Protein AF-A0A942HCL2-F1 (afdb_monomer)

Radius of gyration: 32.16 Å; Cα contacts (8 Å, |Δi|>4): 135; chains: 1; bounding box: 56×60×78 Å

Sequence (175 aa):
MAQTQAPKEVEQKVEAVQKMESKSAEPVLSMNDLLAILGKMSDAQTDRLANALIEAKKPYIDPKDVENAEIMRAQAREQYKREKEGIKRMQDNCPHIRGCNPLSEMSDPSGLTSIAWHKLDSGEVIGICTYCTRVFKSADPDYQLWRNKKSGNRLSAAGDREFTDRAAARAAVWA

Structure (mmCIF, N/CA/C/O backbone):
data_AF-A0A942HCL2-F1
#
_entry.id   AF-A0A942HCL2-F1
#
loop_
_atom_site.group_PDB
_atom_site.id
_atom_site.type_symbol
_atom_site.label_atom_id
_atom_site.label_alt_id
_atom_site.label_comp_id
_atom_site.label_asym_id
_atom_site.label_entity_id
_atom_site.label_seq_id
_atom_site.pdbx_PDB_ins_code
_atom_site.Cartn_x
_atom_site.Cartn_y
_atom_site.Cartn_z
_atom_site.occupancy
_atom_site.B_iso_or_equiv
_atom_site.auth_seq_id
_atom_site.auth_comp_id
_atom_site.auth_asym_id
_atom_site.auth_atom_id
_atom_site.pdbx_PDB_model_num
ATOM 1 N N . MET A 1 1 ? 20.733 30.396 35.122 1.00 41.09 1 MET A N 1
ATOM 2 C CA . MET A 1 1 ? 20.712 29.019 35.657 1.00 41.09 1 MET A CA 1
ATOM 3 C C . MET A 1 1 ? 19.589 28.949 36.679 1.00 41.09 1 MET A C 1
ATOM 5 O O . MET A 1 1 ? 19.776 29.399 37.798 1.00 41.09 1 MET A O 1
ATOM 9 N N . ALA A 1 2 ? 18.396 28.523 36.262 1.00 40.53 2 ALA A N 1
ATOM 10 C CA . ALA A 1 2 ? 17.234 28.400 37.139 1.00 40.53 2 ALA A CA 1
ATOM 11 C C . ALA A 1 2 ? 17.090 26.925 37.527 1.00 40.53 2 ALA A C 1
ATOM 13 O O . ALA A 1 2 ? 16.918 26.079 36.653 1.00 40.53 2 ALA A O 1
ATOM 14 N N . GLN A 1 3 ? 17.242 26.620 38.815 1.00 41.69 3 GLN A N 1
ATOM 15 C CA . GLN A 1 3 ? 17.028 25.281 39.353 1.00 41.69 3 GLN A CA 1
ATOM 16 C C . GLN A 1 3 ? 15.530 25.081 39.586 1.00 41.69 3 GLN A C 1
ATOM 18 O O . GLN A 1 3 ? 14.941 25.682 40.480 1.00 41.69 3 GLN A O 1
ATOM 23 N N . THR A 1 4 ? 14.914 24.241 38.764 1.00 41.84 4 THR A N 1
ATOM 24 C CA . THR A 1 4 ? 13.575 23.693 38.977 1.00 41.84 4 THR A CA 1
ATOM 25 C C . THR A 1 4 ? 13.652 22.624 40.065 1.00 41.84 4 THR A C 1
ATOM 27 O O . THR A 1 4 ? 14.214 21.552 39.854 1.00 41.84 4 THR A O 1
ATOM 30 N N . GLN A 1 5 ? 13.098 22.914 41.241 1.00 49.41 5 GLN A N 1
ATOM 31 C CA . GLN A 1 5 ? 12.816 21.906 42.262 1.00 49.41 5 GLN A CA 1
ATOM 32 C C . GLN A 1 5 ? 11.401 21.361 42.026 1.00 49.41 5 GLN A C 1
ATOM 34 O O . GLN A 1 5 ? 10.430 22.113 42.049 1.00 49.41 5 GLN A O 1
ATOM 39 N N . ALA A 1 6 ? 11.297 20.057 41.782 1.00 54.31 6 ALA A N 1
ATOM 40 C CA . ALA A 1 6 ? 10.053 19.286 41.747 1.00 54.31 6 ALA A CA 1
ATOM 41 C C . ALA A 1 6 ? 10.162 18.140 42.791 1.00 54.31 6 ALA A C 1
ATOM 43 O O . ALA A 1 6 ? 11.252 17.911 43.319 1.00 54.31 6 ALA A O 1
ATOM 44 N N . PRO A 1 7 ? 9.072 17.460 43.185 1.00 52.97 7 PRO A N 1
ATOM 45 C CA . PRO A 1 7 ? 8.365 17.745 44.431 1.00 52.97 7 PRO A CA 1
ATOM 46 C C . PRO A 1 7 ? 8.365 16.538 45.389 1.00 52.97 7 PRO A C 1
ATOM 48 O O . PRO A 1 7 ? 7.827 15.481 45.071 1.00 52.97 7 PRO A O 1
ATOM 51 N N . LYS A 1 8 ? 8.884 16.716 46.610 1.00 54.59 8 LYS A N 1
ATOM 52 C CA . LYS A 1 8 ? 8.878 15.691 47.679 1.00 54.59 8 LYS A CA 1
ATOM 53 C C . LYS A 1 8 ? 7.484 15.373 48.253 1.00 54.59 8 LYS A C 1
ATOM 55 O O . LYS A 1 8 ? 7.330 14.398 48.976 1.00 54.59 8 LYS A O 1
ATOM 60 N N . GLU A 1 9 ? 6.460 16.166 47.934 1.00 51.19 9 GLU A N 1
ATOM 61 C CA . GLU A 1 9 ? 5.090 15.966 48.440 1.00 51.19 9 GLU A CA 1
ATOM 62 C C . GLU A 1 9 ? 4.302 14.859 47.722 1.00 51.19 9 GLU A C 1
ATOM 64 O O . GLU A 1 9 ? 3.294 14.386 48.250 1.00 51.19 9 GLU A O 1
ATOM 69 N N . VAL A 1 10 ? 4.728 14.433 46.527 1.00 54.28 10 VAL A N 1
ATOM 70 C CA . VAL A 1 10 ? 3.995 13.408 45.765 1.00 54.28 10 VAL A CA 1
ATOM 71 C C . VAL A 1 10 ? 4.285 12.009 46.314 1.00 54.28 10 VAL A C 1
ATOM 73 O O . VAL A 1 10 ? 3.358 11.218 46.455 1.00 54.28 10 VAL A O 1
ATOM 76 N N . GLU A 1 11 ? 5.522 11.722 46.727 1.00 53.03 11 GLU A N 1
ATOM 77 C CA . GLU A 1 11 ? 5.907 10.398 47.245 1.00 53.03 11 GLU A CA 1
ATOM 78 C C . GLU A 1 11 ? 5.198 10.045 48.563 1.00 53.03 11 GLU A C 1
ATOM 80 O O . GLU A 1 11 ? 4.699 8.930 48.712 1.00 53.03 11 GLU A O 1
ATOM 85 N N . GLN A 1 12 ? 5.022 11.009 49.476 1.00 53.88 12 GLN A N 1
ATOM 86 C CA . GLN A 1 12 ? 4.317 10.764 50.746 1.00 53.88 12 GLN A CA 1
ATOM 87 C C . GLN A 1 12 ? 2.818 10.476 50.575 1.00 53.88 12 GLN A C 1
ATOM 89 O O . GLN A 1 12 ? 2.224 9.781 51.401 1.00 53.88 12 GLN A O 1
ATOM 94 N N . LYS A 1 13 ? 2.187 10.972 49.502 1.00 52.84 13 LYS A N 1
ATOM 95 C CA . LYS A 1 13 ? 0.778 10.664 49.210 1.00 52.84 13 LYS A CA 1
ATOM 96 C C . LYS A 1 13 ? 0.600 9.276 48.595 1.00 52.84 13 LYS A C 1
A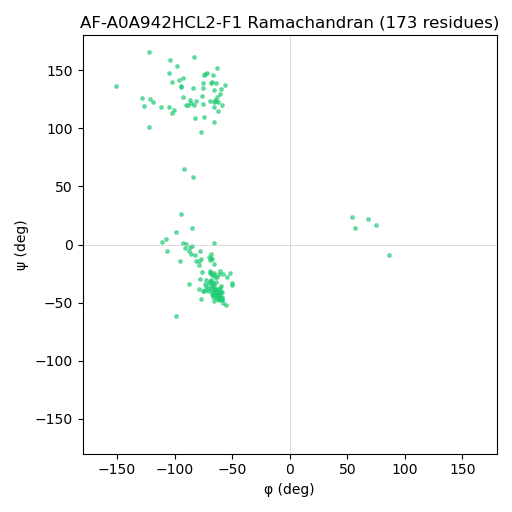TOM 98 O O . LYS A 1 13 ? -0.424 8.651 48.852 1.00 52.84 13 LYS A O 1
ATOM 103 N N . VAL A 1 14 ? 1.583 8.766 47.849 1.00 56.06 14 VAL A N 1
ATOM 104 C CA . VAL A 1 14 ? 1.519 7.413 47.264 1.00 56.06 14 VAL A CA 1
ATOM 105 C C . VAL A 1 14 ? 1.654 6.336 48.349 1.00 56.06 14 VAL A C 1
ATOM 107 O O . VAL A 1 14 ? 0.887 5.373 48.345 1.00 56.06 14 VAL A O 1
ATOM 110 N N . GLU A 1 15 ? 2.528 6.527 49.344 1.00 53.47 15 GLU A N 1
ATOM 111 C CA . GLU A 1 15 ? 2.661 5.583 50.469 1.00 53.47 15 GLU A CA 1
ATOM 112 C C . GLU A 1 15 ? 1.424 5.546 51.381 1.00 53.47 15 GLU A C 1
ATOM 114 O O . GLU A 1 15 ? 1.055 4.485 51.889 1.00 53.47 15 GLU A O 1
ATOM 119 N N . ALA A 1 16 ? 0.740 6.679 51.571 1.00 51.75 16 ALA A N 1
ATOM 120 C CA . ALA A 1 16 ? -0.478 6.733 52.382 1.00 51.75 16 ALA A CA 1
ATOM 121 C C . ALA A 1 16 ? -1.668 6.011 51.720 1.00 51.75 16 ALA A C 1
ATOM 123 O O . ALA A 1 16 ? -2.496 5.433 52.425 1.00 51.75 16 ALA A O 1
ATOM 124 N N . VAL A 1 17 ? -1.740 6.005 50.384 1.00 52.91 17 VAL A N 1
ATOM 125 C CA . VAL A 1 17 ? -2.782 5.283 49.632 1.00 52.91 17 VAL A CA 1
ATOM 126 C C . VAL A 1 17 ? -2.513 3.774 49.639 1.00 52.91 17 VAL A C 1
ATOM 128 O O . VAL A 1 17 ? -3.429 2.998 49.898 1.00 52.91 17 VAL A O 1
ATOM 131 N N . GLN A 1 18 ? -1.253 3.346 49.496 1.00 48.34 18 GLN A N 1
ATOM 132 C CA . GLN A 1 18 ? -0.895 1.919 49.528 1.00 48.34 18 GLN A CA 1
ATOM 133 C C . GLN A 1 18 ? -1.125 1.254 50.895 1.00 48.34 18 GLN A C 1
ATOM 135 O O . GLN A 1 18 ? -1.375 0.052 50.968 1.00 48.34 18 GLN A O 1
ATOM 140 N N . LYS A 1 19 ? -1.0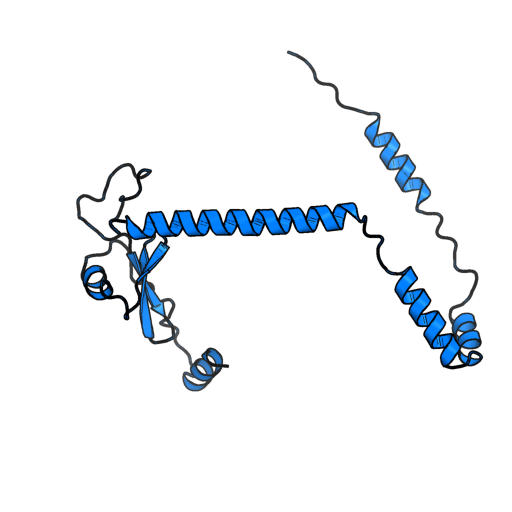92 2.016 51.994 1.00 44.50 19 LYS A N 1
ATOM 141 C CA . LYS A 1 19 ? -1.281 1.470 53.348 1.00 44.50 19 LYS A CA 1
ATOM 142 C C . LYS A 1 19 ? -2.749 1.272 53.753 1.00 44.50 19 LYS A C 1
ATOM 144 O O . LYS A 1 19 ? -3.002 0.665 54.793 1.00 44.50 19 LYS A O 1
ATOM 149 N N . MET A 1 20 ? -3.713 1.760 52.965 1.00 45.62 20 MET A N 1
ATOM 150 C CA . MET A 1 20 ? -5.149 1.577 53.232 1.00 45.62 20 MET A CA 1
ATOM 151 C C . MET A 1 20 ? -5.775 0.380 52.500 1.00 45.62 20 MET A C 1
ATOM 153 O O . MET A 1 20 ? -6.845 -0.068 52.906 1.00 45.62 20 MET A O 1
ATOM 157 N N . GLU A 1 21 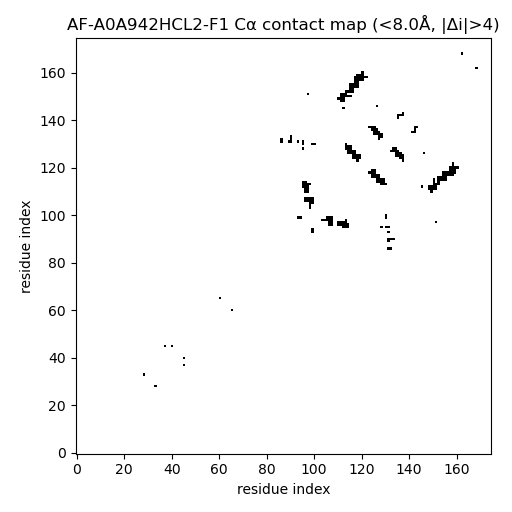? -5.107 -0.203 51.501 1.00 45.53 21 GLU A N 1
ATOM 158 C CA . GLU A 1 21 ? -5.660 -1.320 50.712 1.00 45.53 21 GLU A CA 1
ATOM 159 C C . GLU A 1 21 ? -5.442 -2.717 51.326 1.00 45.53 21 GLU A C 1
ATOM 161 O O . GLU A 1 21 ? -6.029 -3.688 50.858 1.00 45.53 21 GLU A O 1
ATOM 166 N N . SER A 1 22 ? -4.661 -2.861 52.405 1.00 44.56 22 SER A N 1
ATOM 167 C CA . SER A 1 22 ? -4.289 -4.188 52.932 1.00 44.56 22 SER A CA 1
ATOM 168 C C . SER A 1 22 ? -5.109 -4.689 54.129 1.00 44.56 22 SER A C 1
ATOM 170 O O . SER A 1 22 ? -4.740 -5.690 54.741 1.00 44.56 22 SER A O 1
ATOM 172 N N . LYS A 1 23 ? -6.223 -4.040 54.494 1.00 45.25 23 LYS A N 1
ATOM 173 C CA . LYS A 1 23 ? -7.201 -4.627 55.431 1.00 45.25 23 LYS A CA 1
ATOM 174 C C . LYS A 1 23 ? -8.269 -5.391 54.650 1.00 45.25 23 LYS A C 1
ATOM 176 O O . LYS A 1 23 ? -9.441 -5.024 54.654 1.00 45.25 23 LYS A O 1
ATOM 181 N N . SER A 1 24 ? -7.861 -6.463 53.972 1.00 45.38 24 SER A N 1
ATOM 182 C CA . SER A 1 24 ? -8.799 -7.465 53.471 1.00 45.38 24 SER A CA 1
ATOM 183 C C . SER A 1 24 ? -9.437 -8.154 54.676 1.00 45.38 24 SER A C 1
ATOM 185 O O . SER A 1 24 ? -8.782 -8.928 55.374 1.00 45.38 24 SER A O 1
ATOM 187 N N . ALA A 1 25 ? -10.695 -7.825 54.958 1.00 50.97 25 ALA A N 1
ATOM 188 C CA . ALA A 1 25 ? -11.505 -8.580 55.898 1.00 50.97 25 ALA A CA 1
ATOM 189 C C . ALA A 1 25 ? -11.587 -10.031 55.405 1.00 50.97 25 ALA A C 1
ATOM 191 O O . ALA A 1 25 ? -12.037 -10.284 54.286 1.00 50.97 25 ALA A O 1
ATOM 192 N N . GLU A 1 26 ? -11.115 -10.975 56.217 1.00 50.84 26 GLU A N 1
ATOM 193 C CA . GLU A 1 26 ? -11.312 -12.394 55.945 1.00 50.84 26 GLU A CA 1
ATOM 194 C C . GLU A 1 26 ? -12.822 -12.688 55.896 1.00 50.84 26 GLU A C 1
ATOM 196 O O . GLU A 1 26 ? -13.572 -12.207 56.755 1.00 50.84 26 GLU A O 1
ATOM 201 N N . PRO A 1 27 ? -13.310 -13.441 54.895 1.00 56.53 27 PRO A N 1
ATOM 202 C CA . PRO A 1 27 ? -14.713 -13.812 54.841 1.00 56.53 27 PRO A CA 1
ATOM 203 C C . PRO A 1 27 ? -15.033 -14.739 56.021 1.00 56.53 27 PRO A C 1
ATOM 205 O O . PRO A 1 27 ? -14.506 -15.840 56.127 1.00 56.53 27 PRO A O 1
ATOM 208 N N . VAL A 1 28 ? -15.940 -14.294 56.895 1.00 58.62 28 VAL A N 1
ATOM 209 C CA . VAL A 1 28 ? -16.405 -14.986 58.120 1.00 58.62 28 VAL A CA 1
ATOM 210 C C . VAL A 1 28 ? -17.174 -16.294 57.821 1.00 58.62 28 VAL A C 1
ATOM 212 O O . VAL A 1 28 ? -17.627 -16.982 58.730 1.00 58.62 28 VAL A O 1
ATOM 215 N N . LEU A 1 29 ? -17.317 -16.671 56.548 1.00 58.66 29 LEU A N 1
ATOM 216 C CA . LEU A 1 29 ? -18.053 -17.850 56.096 1.00 58.66 29 LEU A CA 1
ATOM 217 C C . LEU A 1 29 ? -17.134 -18.779 55.303 1.00 58.66 29 LEU A C 1
ATOM 219 O O . LEU A 1 29 ? -16.522 -18.379 54.311 1.00 58.66 29 LEU A O 1
ATOM 223 N N . SER A 1 30 ? -17.074 -20.036 55.739 1.00 70.31 30 SER A N 1
ATOM 224 C CA . SER A 1 30 ? -16.370 -21.108 55.042 1.00 70.31 30 SER A CA 1
ATOM 225 C C . SER A 1 30 ? -17.052 -21.411 53.705 1.00 70.31 30 SER A C 1
ATOM 227 O O . SER A 1 30 ? -18.277 -21.373 53.589 1.00 70.31 30 SER A O 1
ATOM 229 N N . MET A 1 31 ? -16.271 -21.781 52.686 1.00 64.12 31 MET A N 1
ATOM 230 C CA . MET A 1 31 ? -16.780 -22.191 51.367 1.00 64.12 31 MET A CA 1
ATOM 231 C C . MET A 1 31 ? -17.803 -23.341 51.462 1.00 64.12 31 MET A C 1
ATOM 233 O O . MET A 1 31 ? -18.721 -23.441 50.649 1.00 64.12 31 MET A O 1
ATOM 237 N N . ASN A 1 32 ? -17.681 -24.177 52.497 1.00 69.56 32 ASN A N 1
ATOM 238 C CA . ASN A 1 32 ? -18.609 -25.272 52.772 1.00 69.56 32 ASN A CA 1
ATOM 239 C C . ASN A 1 32 ? -19.970 -24.779 53.301 1.00 69.56 32 ASN A C 1
ATOM 241 O O . ASN A 1 32 ? -20.993 -25.390 52.994 1.00 69.56 32 ASN A O 1
ATOM 245 N N . ASP A 1 33 ? -20.008 -23.652 54.017 1.00 65.25 33 ASP A N 1
ATOM 246 C CA . ASP A 1 33 ? -21.253 -23.046 54.508 1.00 65.25 33 ASP A CA 1
ATOM 247 C C . ASP A 1 33 ? -22.041 -22.396 53.363 1.00 65.25 33 ASP A C 1
ATOM 249 O O . ASP A 1 33 ? -23.268 -22.492 53.305 1.00 65.25 33 ASP A O 1
ATOM 253 N N . LEU A 1 34 ? -21.337 -21.807 52.390 1.00 63.53 34 LEU A N 1
ATOM 254 C CA . LEU A 1 34 ? -21.939 -21.261 51.169 1.00 63.53 34 LEU A CA 1
ATOM 255 C C . LEU A 1 34 ? -22.597 -22.352 50.310 1.00 63.53 34 LEU A C 1
ATOM 257 O O . LEU A 1 34 ? -23.701 -22.150 49.805 1.00 63.53 34 LEU A O 1
ATOM 261 N N . LEU A 1 35 ? -21.967 -23.526 50.190 1.00 65.44 35 LEU A N 1
ATOM 262 C CA . LEU A 1 35 ? -22.524 -24.673 49.460 1.00 65.44 35 LEU A CA 1
ATOM 263 C C . LEU A 1 35 ? -23.756 -25.271 50.157 1.00 65.44 35 LEU A C 1
ATOM 265 O O . LEU A 1 35 ? -24.728 -25.632 49.492 1.00 65.44 35 LEU A O 1
ATOM 269 N N . ALA A 1 36 ? -23.751 -25.330 51.491 1.00 65.81 36 ALA A N 1
ATOM 270 C CA . ALA A 1 36 ? -24.883 -25.826 52.275 1.00 65.81 36 ALA A CA 1
ATOM 271 C C . ALA A 1 36 ? -26.115 -24.903 52.209 1.00 65.81 36 ALA A C 1
ATOM 273 O O . ALA A 1 36 ? -27.250 -25.377 52.296 1.00 65.81 36 ALA A O 1
ATOM 274 N N . ILE A 1 37 ? -25.906 -23.593 52.044 1.00 64.06 37 ILE A N 1
ATOM 275 C CA . ILE A 1 37 ? -26.979 -22.616 51.813 1.00 64.06 37 ILE A CA 1
ATOM 276 C C . ILE A 1 37 ? -27.496 -22.722 50.372 1.00 64.06 37 ILE A C 1
ATOM 278 O O . ILE A 1 37 ? -28.709 -22.705 50.167 1.00 64.06 37 ILE A O 1
ATOM 282 N N . LEU A 1 38 ? -26.608 -22.926 49.389 1.00 58.97 38 LEU A N 1
ATOM 283 C CA . LEU A 1 38 ? -26.986 -23.106 47.982 1.00 58.97 38 LEU A CA 1
ATOM 284 C C . LEU A 1 38 ? -27.901 -24.322 47.770 1.00 58.97 38 LEU A C 1
ATOM 286 O O . LEU A 1 38 ? -28.882 -24.225 47.044 1.00 58.97 38 LEU A O 1
ATOM 290 N N . GLY A 1 39 ? -27.631 -25.439 48.456 1.00 63.47 39 GLY A N 1
ATOM 291 C CA . GLY A 1 39 ? -28.461 -26.650 48.387 1.00 63.47 39 GLY A CA 1
ATOM 292 C C . GLY A 1 39 ? -29.860 -26.518 49.012 1.00 63.47 39 GLY A C 1
ATOM 293 O O . GLY A 1 39 ? -30.669 -27.432 48.875 1.00 63.47 39 GLY A O 1
ATOM 294 N N . LYS A 1 40 ? -30.155 -25.407 49.705 1.00 65.00 40 LYS A N 1
ATOM 295 C CA . LYS A 1 40 ? -31.467 -25.108 50.312 1.00 65.00 40 LYS A CA 1
ATOM 296 C C . LYS A 1 40 ? -32.256 -24.029 49.562 1.00 65.00 40 LYS A C 1
ATOM 298 O O . LYS A 1 40 ? -33.396 -23.756 49.936 1.00 65.00 40 LYS A O 1
ATOM 303 N N . MET A 1 41 ? -31.670 -23.402 48.543 1.00 59.09 41 MET A N 1
ATOM 304 C CA . MET A 1 41 ? -32.321 -22.362 47.745 1.00 59.09 41 MET A CA 1
ATOM 305 C C . MET A 1 41 ? -32.959 -22.983 46.499 1.00 59.09 41 MET A C 1
ATOM 307 O O . MET A 1 41 ? -32.367 -23.836 45.851 1.00 59.09 41 MET A O 1
ATOM 311 N N . SER A 1 42 ? -34.183 -22.567 46.167 1.00 68.56 42 SER A N 1
ATOM 312 C CA . SER A 1 42 ? -34.838 -22.967 44.910 1.00 68.56 42 SER A CA 1
ATOM 313 C C . SER A 1 42 ? -34.056 -22.450 43.695 1.00 68.56 42 SER A C 1
ATOM 315 O O . SER A 1 42 ? -33.477 -21.366 43.791 1.00 68.56 42 SER A O 1
ATOM 317 N N . ASP A 1 43 ? -34.135 -23.132 42.550 1.00 69.75 43 ASP A N 1
ATOM 318 C CA . ASP A 1 43 ? -33.439 -22.755 41.301 1.00 69.75 43 ASP A CA 1
ATOM 319 C C . ASP A 1 43 ? -33.643 -21.272 40.909 1.00 69.75 43 ASP A C 1
ATOM 321 O O . ASP A 1 43 ? -32.730 -20.572 40.471 1.00 69.75 43 ASP A O 1
ATOM 325 N N . ALA A 1 44 ? -34.831 -20.720 41.182 1.00 66.69 44 ALA A N 1
ATOM 326 C CA . ALA A 1 44 ? -35.147 -19.315 40.916 1.00 66.69 44 ALA A CA 1
ATOM 327 C C . ALA A 1 44 ? -34.386 -18.312 41.810 1.00 66.69 44 ALA A C 1
ATOM 329 O O . ALA A 1 44 ? -34.230 -17.142 41.455 1.00 66.69 44 ALA A O 1
ATOM 330 N N . GLN A 1 45 ? -33.946 -18.729 42.998 1.00 70.12 45 GLN A N 1
ATOM 331 C CA . GLN A 1 45 ? -33.162 -17.904 43.917 1.00 70.12 45 GLN A CA 1
ATOM 332 C C . GLN A 1 45 ? -31.662 -18.004 43.627 1.00 70.12 45 GLN A C 1
ATOM 334 O O . GLN A 1 45 ? -30.968 -16.995 43.754 1.00 70.12 45 GLN A O 1
ATOM 339 N N . THR A 1 46 ? -31.174 -19.165 43.183 1.00 73.38 46 THR A N 1
ATOM 340 C CA . THR A 1 46 ? -29.788 -19.327 42.724 1.00 73.38 46 THR A CA 1
ATOM 341 C C . THR A 1 46 ? -29.518 -18.516 41.461 1.00 73.38 46 THR A C 1
ATOM 343 O O . THR A 1 46 ? -28.493 -17.841 41.397 1.00 73.38 46 THR A O 1
ATOM 346 N N . ASP A 1 47 ? -30.467 -18.454 40.523 1.00 75.31 47 ASP A N 1
ATOM 347 C CA . ASP A 1 47 ? -30.340 -17.633 39.310 1.00 75.31 47 ASP A CA 1
ATOM 348 C C . ASP A 1 47 ? -30.290 -16.132 39.619 1.00 75.31 47 ASP A C 1
ATOM 350 O O . ASP A 1 47 ? -29.500 -15.382 39.043 1.00 75.31 47 ASP A O 1
ATOM 354 N N . ARG A 1 48 ? -31.100 -15.667 40.579 1.00 76.94 48 ARG A N 1
ATOM 355 C CA . ARG A 1 48 ? -31.065 -14.266 41.033 1.00 76.94 48 ARG A CA 1
ATOM 356 C C . ARG A 1 48 ? -29.733 -13.916 41.687 1.00 76.94 48 ARG A C 1
ATOM 358 O O . ARG A 1 48 ? -29.209 -12.830 41.455 1.00 76.94 48 ARG A O 1
ATOM 365 N N . LEU A 1 49 ? -29.181 -14.832 42.480 1.00 77.44 49 LEU A N 1
ATOM 366 C CA . LEU A 1 49 ? -27.918 -14.627 43.182 1.00 77.44 49 LEU A CA 1
ATOM 367 C C . LEU A 1 49 ? -26.727 -14.674 42.214 1.00 77.44 49 LEU A C 1
ATOM 369 O O . LEU A 1 49 ? -25.825 -13.846 42.314 1.00 77.44 49 LEU A O 1
ATOM 373 N N . ALA A 1 50 ? -26.763 -15.566 41.221 1.00 79.56 50 ALA A N 1
ATOM 374 C CA . ALA A 1 50 ? -25.781 -15.619 40.143 1.00 79.56 50 ALA A CA 1
ATOM 375 C C . ALA A 1 50 ? -25.782 -14.327 39.311 1.00 79.56 50 ALA A C 1
ATOM 377 O O . ALA A 1 50 ? -24.722 -13.740 39.097 1.00 79.56 50 ALA A O 1
ATOM 378 N N . ASN A 1 51 ? -26.956 -13.825 38.919 1.00 81.62 51 ASN A N 1
ATOM 379 C CA . ASN A 1 51 ? -27.070 -12.564 38.183 1.00 81.62 51 ASN A CA 1
ATOM 380 C C . ASN A 1 51 ? -26.585 -11.360 39.007 1.00 81.62 51 ASN A C 1
ATOM 382 O O . ASN A 1 51 ? -25.850 -10.523 38.486 1.00 81.62 51 ASN A O 1
ATOM 386 N N . ALA A 1 52 ? -26.895 -11.312 40.305 1.00 79.19 52 ALA A N 1
ATOM 387 C CA . ALA A 1 52 ? -26.404 -10.263 41.200 1.00 79.19 52 ALA A CA 1
ATOM 388 C C . ALA A 1 52 ? -24.873 -10.303 41.377 1.00 79.19 52 ALA A C 1
ATOM 390 O O . ALA A 1 52 ? -24.223 -9.260 41.395 1.00 79.19 52 ALA A O 1
ATOM 391 N N . LEU A 1 53 ? -24.271 -11.496 41.457 1.00 80.44 53 LEU A N 1
ATOM 392 C CA . LEU A 1 53 ? -22.813 -11.659 41.511 1.00 80.44 53 LEU A CA 1
ATOM 393 C C . LEU A 1 53 ? -22.134 -11.260 40.194 1.00 80.44 53 LEU A C 1
ATOM 395 O O . LEU A 1 53 ? -21.034 -10.707 40.215 1.00 80.44 53 LEU A O 1
ATOM 399 N N . ILE A 1 54 ? -22.779 -11.525 39.055 1.00 81.31 54 ILE A N 1
ATOM 400 C CA . ILE A 1 54 ? -22.304 -11.091 37.736 1.00 81.31 54 ILE A CA 1
ATOM 401 C C . ILE A 1 54 ? -22.348 -9.563 37.634 1.00 81.31 54 ILE A C 1
ATOM 403 O O . ILE A 1 54 ? -21.393 -8.960 37.151 1.00 81.31 54 ILE A O 1
ATOM 407 N N . GLU A 1 55 ? -23.413 -8.921 38.115 1.00 79.44 55 GLU A N 1
ATOM 408 C CA . GLU A 1 55 ? -23.532 -7.460 38.132 1.00 79.44 55 GLU A CA 1
ATOM 409 C C . GLU A 1 55 ? -22.544 -6.795 39.089 1.00 79.44 55 GLU A C 1
ATOM 411 O O . GLU A 1 55 ? -21.911 -5.813 38.708 1.00 79.44 55 GLU A O 1
ATOM 416 N N . ALA A 1 56 ? -22.330 -7.367 40.275 1.00 75.81 56 ALA A N 1
ATOM 417 C CA . ALA A 1 56 ? -21.362 -6.866 41.250 1.00 75.81 56 ALA A CA 1
ATOM 418 C C . ALA A 1 56 ? -19.903 -6.967 40.768 1.00 75.81 56 ALA A C 1
ATOM 420 O O . ALA A 1 56 ? -19.049 -6.214 41.230 1.00 75.81 56 ALA A O 1
ATOM 421 N N . LYS A 1 57 ? -19.604 -7.888 39.841 1.00 81.25 57 LYS A N 1
ATOM 422 C CA . LYS A 1 57 ? -18.270 -8.050 39.241 1.00 81.25 57 LYS A CA 1
ATOM 423 C C . LYS A 1 57 ? -18.025 -7.175 38.013 1.00 81.25 57 LYS A C 1
ATOM 425 O O . LYS A 1 57 ? -16.908 -7.199 37.493 1.00 81.25 57 LYS A O 1
ATOM 430 N N . LYS A 1 58 ? -19.020 -6.431 37.514 1.00 81.06 58 LYS A N 1
ATOM 431 C CA . LYS A 1 58 ? -18.800 -5.535 36.371 1.00 81.06 58 LYS A CA 1
ATOM 432 C C . LYS A 1 58 ? -17.821 -4.431 36.799 1.00 81.06 58 LYS A C 1
ATOM 434 O O . LYS A 1 58 ? -18.090 -3.756 37.792 1.00 81.06 58 LYS A O 1
ATOM 439 N N . PRO A 1 59 ? -16.697 -4.235 36.085 1.00 81.81 59 PRO A N 1
ATOM 440 C CA . PRO A 1 59 ? -15.810 -3.111 36.348 1.00 81.81 59 PRO A CA 1
ATOM 441 C C . PRO A 1 59 ? -16.606 -1.810 36.244 1.00 81.81 59 PRO A C 1
ATOM 443 O O . PRO A 1 59 ? -17.409 -1.659 35.322 1.00 81.81 59 PRO A O 1
ATOM 446 N N . TYR A 1 60 ? -16.392 -0.878 37.172 1.00 81.50 60 TYR A N 1
ATOM 447 C CA . TYR A 1 60 ? -16.932 0.467 37.019 1.00 81.50 60 TYR A CA 1
ATOM 448 C C . TYR A 1 60 ? -16.308 1.098 35.771 1.00 81.50 60 TYR A C 1
ATOM 450 O O . TYR A 1 60 ? -15.085 1.173 35.657 1.00 81.50 60 TYR A O 1
ATOM 458 N N . ILE A 1 61 ? -17.151 1.519 34.833 1.00 80.19 61 ILE A N 1
ATOM 459 C CA . ILE A 1 61 ? -16.740 2.255 33.640 1.00 80.19 61 ILE A CA 1
ATOM 460 C C . ILE A 1 61 ? -17.300 3.662 33.809 1.00 80.19 61 ILE A C 1
ATOM 462 O O . ILE A 1 61 ? -18.518 3.821 33.908 1.00 80.19 61 ILE A O 1
ATOM 466 N N . ASP A 1 62 ? -16.428 4.671 33.868 1.00 89.00 62 ASP A N 1
ATOM 467 C CA . ASP A 1 62 ? -16.874 6.062 33.886 1.00 89.00 62 ASP A CA 1
ATOM 468 C C . ASP A 1 62 ? -17.603 6.352 32.559 1.00 89.00 62 ASP A C 1
ATOM 470 O O . ASP A 1 62 ? -17.039 6.103 31.487 1.00 89.00 62 ASP A O 1
ATOM 474 N N . PRO A 1 63 ? -18.845 6.869 32.582 1.00 87.94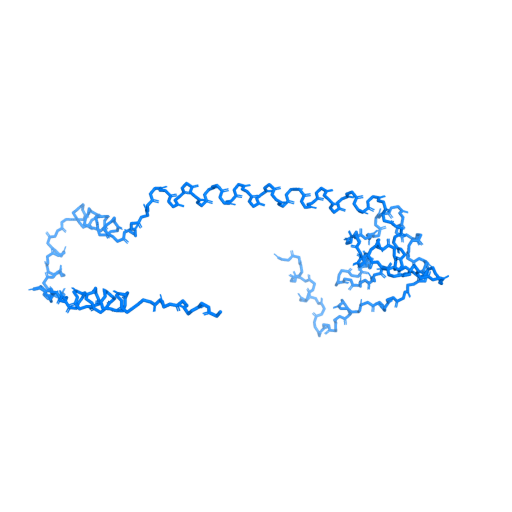 63 PRO A N 1
ATOM 475 C CA . PRO A 1 63 ? -19.555 7.270 31.370 1.00 87.94 63 PRO A CA 1
ATOM 476 C C . PRO A 1 63 ? -18.728 8.183 30.451 1.00 87.94 63 PRO A C 1
ATOM 478 O O . PRO A 1 63 ? -18.812 8.065 29.228 1.00 87.94 63 PRO A O 1
ATOM 481 N N . LYS A 1 64 ? -17.864 9.034 31.020 1.00 88.31 64 LYS A N 1
ATOM 482 C CA . LYS A 1 64 ? -16.972 9.914 30.251 1.00 88.31 64 LYS A CA 1
ATOM 483 C C . LYS A 1 64 ? -15.900 9.152 29.484 1.00 88.31 64 LYS A C 1
ATOM 485 O O . LYS A 1 64 ? -15.512 9.580 28.400 1.00 88.31 64 LYS A O 1
ATOM 490 N N . ASP A 1 65 ? -15.430 8.022 30.003 1.00 88.50 65 ASP A N 1
ATOM 491 C CA . ASP A 1 65 ? -14.432 7.199 29.316 1.00 88.50 65 ASP A CA 1
ATOM 492 C C . ASP A 1 65 ? -15.034 6.510 28.089 1.00 88.50 65 ASP A C 1
ATOM 494 O O . ASP A 1 65 ? -14.362 6.363 27.066 1.00 88.50 65 ASP A O 1
ATOM 498 N N . VAL A 1 66 ? -16.320 6.149 28.153 1.00 88.94 66 VAL A N 1
ATOM 499 C CA . VAL A 1 66 ? -17.059 5.600 27.007 1.00 88.94 66 VAL A CA 1
ATOM 500 C C . VAL A 1 66 ? -17.207 6.653 25.911 1.00 88.94 66 VAL A C 1
ATOM 502 O O . VAL A 1 66 ? -16.862 6.380 24.759 1.00 88.94 66 VAL A O 1
ATOM 505 N N . GLU A 1 67 ? -17.638 7.865 26.268 1.00 91.88 67 GLU A N 1
ATOM 506 C CA . GLU A 1 67 ? -17.771 8.987 25.329 1.00 91.88 67 GLU A CA 1
ATOM 507 C C . GLU A 1 67 ? -16.420 9.364 24.702 1.00 91.88 67 GLU A C 1
ATOM 509 O O . GLU A 1 67 ? -16.301 9.481 23.479 1.00 91.88 67 GLU A O 1
ATOM 514 N N . ASN A 1 68 ? -15.364 9.471 25.512 1.00 93.56 68 ASN A N 1
ATOM 515 C CA . ASN A 1 68 ? -14.014 9.751 25.026 1.00 93.56 68 ASN A CA 1
ATOM 516 C C . ASN A 1 68 ? -13.514 8.655 24.076 1.00 93.56 68 ASN A C 1
ATOM 518 O O . ASN A 1 68 ? -12.931 8.958 23.033 1.00 93.56 68 ASN A O 1
ATOM 522 N N . ALA A 1 69 ? -13.765 7.380 24.384 1.00 91.75 69 ALA A N 1
ATOM 523 C CA . ALA A 1 69 ? -13.392 6.272 23.510 1.00 91.75 69 ALA A CA 1
ATOM 524 C C . ALA A 1 69 ? -14.133 6.325 22.165 1.00 91.75 69 ALA A C 1
ATOM 526 O O . ALA A 1 69 ? -13.546 6.026 21.122 1.00 91.75 69 ALA A O 1
ATOM 527 N N . GLU A 1 70 ? -15.405 6.719 22.155 1.00 94.44 70 GLU A N 1
ATOM 528 C CA . GLU A 1 70 ? -16.172 6.909 20.923 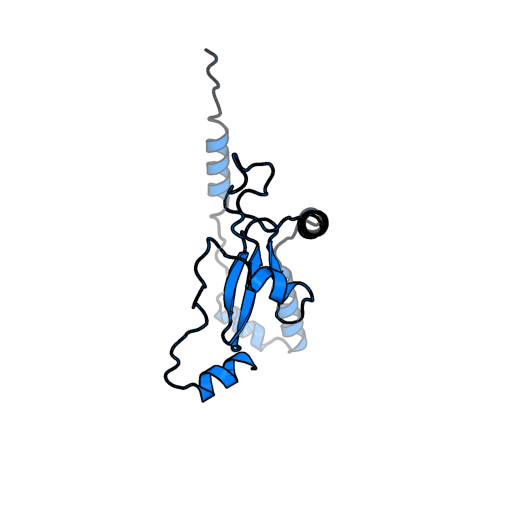1.00 94.44 70 GLU A CA 1
ATOM 529 C C . GLU A 1 70 ? -15.644 8.072 20.082 1.00 94.44 70 GLU A C 1
ATOM 531 O O . GLU A 1 70 ? -15.442 7.902 18.875 1.00 94.44 70 GLU A O 1
ATOM 536 N N . ILE A 1 71 ? -15.325 9.206 20.711 1.00 94.44 71 ILE A N 1
ATOM 537 C CA . ILE A 1 71 ? -14.709 10.362 20.047 1.00 94.44 71 ILE A CA 1
ATOM 538 C C . ILE A 1 71 ? -13.362 9.968 19.430 1.00 94.44 71 ILE A C 1
ATOM 540 O O . ILE A 1 71 ? -13.123 10.244 18.253 1.00 94.44 71 ILE A O 1
ATOM 544 N N . MET A 1 72 ? -12.510 9.254 20.170 1.00 94.81 72 MET A N 1
ATOM 545 C CA . MET A 1 72 ? -11.210 8.788 19.673 1.00 94.81 72 MET A CA 1
ATOM 546 C C . MET A 1 72 ? -11.365 7.845 18.474 1.00 94.81 72 MET A C 1
ATOM 548 O O . MET A 1 72 ? -10.649 7.973 17.479 1.00 94.81 72 MET A O 1
ATOM 552 N N . ARG A 1 73 ? -12.342 6.928 18.509 1.00 94.81 73 ARG A N 1
ATOM 553 C CA . ARG A 1 73 ? -12.645 6.059 17.359 1.00 94.81 73 ARG A CA 1
ATOM 554 C C . ARG A 1 73 ? -13.136 6.858 16.154 1.00 94.81 73 ARG A C 1
ATOM 556 O O . ARG A 1 73 ? -12.753 6.537 15.030 1.00 94.81 73 ARG A O 1
ATOM 563 N N . ALA A 1 74 ? -13.982 7.865 16.358 1.00 95.62 74 ALA A N 1
ATOM 564 C CA . ALA A 1 74 ? -14.479 8.715 15.280 1.00 95.62 74 ALA A CA 1
ATOM 565 C C . ALA A 1 74 ? -13.340 9.515 14.627 1.00 95.62 74 ALA A C 1
ATOM 567 O O . ALA A 1 74 ? -13.203 9.499 13.402 1.00 95.62 74 ALA A O 1
ATOM 568 N N . GLN A 1 75 ? -12.466 10.116 15.438 1.00 96.25 75 GLN A N 1
ATOM 569 C CA . GLN A 1 75 ? -11.282 10.838 14.969 1.00 96.25 75 GLN A CA 1
ATOM 570 C C . GLN A 1 75 ? -10.322 9.928 14.196 1.00 96.25 75 GLN A C 1
ATOM 572 O O . GLN A 1 75 ? -9.864 10.301 13.118 1.00 96.25 75 GLN A O 1
ATOM 577 N N . ALA A 1 76 ? -10.067 8.711 14.685 1.00 95.62 76 ALA A N 1
ATOM 578 C CA . ALA A 1 76 ? -9.215 7.746 13.991 1.00 95.62 76 ALA A CA 1
ATOM 579 C C . ALA A 1 76 ? -9.769 7.378 12.602 1.00 95.62 76 ALA A C 1
ATOM 581 O O . ALA A 1 76 ? -9.024 7.333 11.623 1.00 95.62 76 ALA A O 1
ATOM 582 N N . ARG A 1 77 ? -11.090 7.171 12.484 1.00 96.31 77 ARG A N 1
ATOM 583 C CA . ARG A 1 77 ? -11.742 6.912 11.186 1.00 96.31 77 ARG A CA 1
ATOM 584 C C . ARG A 1 77 ? -11.602 8.095 10.233 1.00 96.31 77 ARG A C 1
ATOM 586 O O . ARG A 1 77 ? -11.372 7.894 9.041 1.00 96.31 77 ARG A O 1
ATOM 593 N N . GLU A 1 78 ? -11.746 9.316 10.739 1.00 96.38 78 GLU A N 1
ATOM 594 C CA . GLU A 1 78 ? -11.604 10.521 9.927 1.00 96.38 78 GLU A CA 1
ATOM 595 C C . GLU A 1 78 ? -10.163 10.717 9.441 1.00 96.38 78 GLU A C 1
ATOM 597 O O . GLU A 1 78 ? -9.944 10.971 8.255 1.00 96.38 78 GLU A O 1
ATOM 602 N N . GLN A 1 79 ? -9.177 10.545 10.324 1.00 95.56 79 GLN A N 1
ATOM 603 C CA . GLN A 1 79 ? -7.759 10.608 9.969 1.00 95.56 79 GLN A CA 1
ATOM 604 C C . GLN A 1 79 ? -7.413 9.575 8.899 1.00 95.56 79 GLN A C 1
ATOM 606 O O . GLN A 1 79 ? -6.842 9.935 7.871 1.00 95.56 79 GLN A O 1
ATOM 611 N N . TYR A 1 80 ? -7.853 8.329 9.081 1.00 94.44 80 TYR A N 1
ATOM 612 C CA . TYR A 1 80 ? -7.651 7.269 8.098 1.00 94.44 80 TYR A CA 1
ATOM 613 C C . TYR A 1 80 ? -8.271 7.613 6.736 1.00 94.44 80 TYR A C 1
ATOM 615 O O . TYR A 1 80 ? -7.666 7.388 5.686 1.00 94.44 80 TYR A O 1
ATOM 623 N N . LYS A 1 81 ? -9.472 8.206 6.725 1.00 95.62 81 LYS A N 1
ATOM 624 C CA . LYS A 1 81 ? -10.118 8.657 5.487 1.00 95.62 81 LYS A CA 1
ATOM 625 C C . LYS A 1 81 ? -9.285 9.731 4.779 1.00 95.62 81 LYS A C 1
ATOM 627 O O . LYS A 1 81 ? -9.051 9.610 3.577 1.00 95.62 81 LYS A O 1
ATOM 632 N N . ARG A 1 82 ? -8.808 10.742 5.513 1.00 93.81 82 ARG A N 1
ATOM 633 C CA . ARG A 1 82 ? -7.955 11.815 4.970 1.00 93.81 82 ARG A CA 1
ATOM 634 C C . ARG A 1 82 ? -6.636 11.271 4.427 1.00 93.81 82 ARG A C 1
ATOM 636 O O . ARG A 1 82 ? -6.217 11.664 3.341 1.00 93.81 82 ARG A O 1
ATOM 643 N N . GLU A 1 83 ? -6.011 10.344 5.145 1.00 91.44 83 GLU A N 1
ATOM 644 C CA . GLU A 1 83 ? -4.781 9.684 4.709 1.00 91.44 83 GLU A CA 1
ATOM 645 C C . GLU A 1 83 ? -5.002 8.918 3.401 1.00 91.44 83 GLU A C 1
ATOM 647 O O . GLU A 1 83 ? -4.266 9.108 2.432 1.00 91.44 83 GLU A O 1
ATOM 652 N N . LYS A 1 84 ? -6.077 8.127 3.321 1.00 91.38 84 LYS A N 1
ATOM 653 C CA . LYS A 1 84 ? -6.441 7.376 2.114 1.00 91.38 84 LYS A CA 1
ATOM 654 C C . LYS A 1 84 ? -6.694 8.291 0.914 1.00 91.38 84 LYS A C 1
ATOM 656 O O . LYS A 1 84 ? -6.270 7.977 -0.198 1.00 91.38 84 LYS A O 1
ATOM 661 N N . GLU A 1 85 ? -7.369 9.420 1.120 1.00 92.31 85 GLU A N 1
ATOM 662 C CA . GLU A 1 85 ? -7.577 10.432 0.078 1.00 92.31 85 GLU A CA 1
ATOM 663 C C . GLU A 1 85 ? -6.255 11.073 -0.369 1.00 92.31 85 GLU A C 1
ATOM 665 O O . GLU A 1 85 ? -6.040 11.254 -1.569 1.00 92.31 85 GLU A O 1
ATOM 670 N N . GLY A 1 86 ? -5.349 11.366 0.567 1.00 88.25 86 GLY A N 1
ATOM 671 C CA . GLY A 1 86 ? -4.009 11.880 0.276 1.00 88.25 86 GLY A CA 1
ATOM 672 C C . GLY A 1 86 ? -3.172 10.900 -0.547 1.00 88.25 86 GLY A C 1
ATOM 673 O O . GLY A 1 86 ? -2.614 11.280 -1.576 1.00 88.25 86 GLY A O 1
ATOM 674 N N . ILE A 1 87 ? -3.154 9.624 -0.153 1.00 88.12 87 ILE A N 1
ATOM 675 C CA . ILE A 1 87 ? -2.474 8.551 -0.890 1.00 88.12 87 ILE A CA 1
ATOM 676 C C . ILE A 1 87 ? -3.031 8.447 -2.308 1.00 88.12 87 ILE A C 1
ATOM 678 O O . ILE A 1 87 ? -2.254 8.439 -3.260 1.00 88.12 87 ILE A O 1
ATOM 682 N N . LYS A 1 88 ? -4.358 8.446 -2.475 1.00 90.06 88 LYS A N 1
ATOM 683 C CA . LYS A 1 88 ? -4.981 8.361 -3.803 1.00 90.06 88 LYS A CA 1
ATOM 684 C C . LYS A 1 88 ? -4.552 9.517 -4.715 1.00 90.06 88 LYS A C 1
ATOM 686 O O . LYS A 1 88 ? -4.141 9.280 -5.844 1.00 90.06 88 LYS A O 1
ATOM 691 N N . ARG A 1 89 ? -4.542 10.753 -4.203 1.00 88.00 89 ARG A N 1
ATOM 692 C CA . ARG A 1 89 ? -4.060 11.924 -4.963 1.00 88.00 89 ARG A CA 1
ATOM 693 C C . ARG A 1 89 ? -2.595 11.794 -5.379 1.00 88.00 89 ARG A C 1
ATOM 695 O O . ARG A 1 89 ? -2.230 12.232 -6.469 1.00 88.00 89 ARG A O 1
ATOM 702 N N . MET A 1 90 ? -1.752 11.213 -4.526 1.00 86.69 90 MET A N 1
ATOM 703 C CA . MET A 1 90 ? -0.353 10.945 -4.869 1.00 86.69 90 MET A CA 1
ATOM 704 C C . MET A 1 90 ? -0.223 9.841 -5.919 1.00 86.69 90 MET A C 1
ATOM 706 O O . MET A 1 90 ? 0.635 9.944 -6.790 1.00 86.69 90 MET A O 1
ATOM 710 N N . GLN A 1 91 ? -1.060 8.803 -5.857 1.00 89.19 91 GLN A N 1
ATOM 711 C CA . GLN A 1 91 ? -1.071 7.707 -6.830 1.00 89.19 91 GLN A CA 1
ATOM 712 C C . GLN A 1 91 ? -1.429 8.191 -8.233 1.00 89.19 91 GLN A C 1
ATOM 714 O O . GLN A 1 91 ? -0.728 7.830 -9.175 1.00 89.19 91 GLN A O 1
ATOM 719 N N . ASP A 1 92 ? -2.447 9.045 -8.356 1.00 86.62 92 ASP A N 1
ATOM 720 C CA . ASP A 1 92 ? -2.920 9.565 -9.647 1.00 86.62 92 ASP A CA 1
ATOM 721 C C . ASP A 1 92 ? -1.856 10.413 -10.371 1.00 86.62 92 ASP A C 1
ATOM 723 O O . ASP A 1 92 ? -1.826 10.462 -11.598 1.00 86.62 92 ASP A O 1
ATOM 727 N N . ASN A 1 93 ? -0.951 11.051 -9.620 1.00 86.31 93 ASN A N 1
ATOM 728 C CA . ASN A 1 93 ? 0.079 11.950 -10.156 1.00 86.31 93 ASN A CA 1
ATOM 729 C C . ASN A 1 93 ? 1.499 11.362 -10.111 1.00 86.31 93 ASN A C 1
ATOM 731 O O . ASN A 1 93 ? 2.470 12.063 -10.401 1.00 86.31 93 ASN A O 1
ATOM 735 N N . CYS A 1 94 ? 1.663 10.104 -9.699 1.00 88.19 94 CYS A N 1
ATOM 736 C CA . CYS A 1 94 ? 2.990 9.533 -9.511 1.00 88.19 94 CYS A CA 1
ATOM 737 C C . CYS A 1 94 ? 3.635 9.179 -10.864 1.00 88.19 94 CYS A C 1
ATOM 739 O O . CYS A 1 94 ? 3.068 8.399 -11.625 1.00 88.19 94 CYS A O 1
ATOM 741 N N . PRO A 1 95 ? 4.872 9.630 -11.147 1.00 90.00 95 PRO A N 1
ATOM 742 C CA . PRO A 1 95 ? 5.599 9.204 -12.345 1.00 90.00 95 PRO A CA 1
ATOM 743 C C . PRO A 1 95 ? 6.046 7.738 -12.300 1.00 90.00 95 PRO A C 1
ATOM 745 O O . PRO A 1 95 ? 6.516 7.217 -13.305 1.00 90.00 95 PRO A O 1
ATOM 748 N N . HIS A 1 96 ? 5.992 7.094 -11.128 1.00 91.62 96 HIS A N 1
ATOM 749 C CA . HIS A 1 96 ? 6.493 5.738 -10.862 1.00 91.62 96 HIS A CA 1
ATOM 750 C C . HIS A 1 96 ? 7.970 5.506 -11.255 1.00 91.62 96 HIS A C 1
ATOM 752 O O . HIS A 1 96 ? 8.417 4.372 -11.453 1.00 91.62 96 HIS A O 1
ATOM 758 N N . ILE A 1 97 ? 8.752 6.586 -11.316 1.00 90.81 97 ILE A N 1
ATOM 759 C CA . ILE A 1 97 ? 10.199 6.588 -11.564 1.00 90.81 97 ILE A CA 1
ATOM 760 C C . ILE A 1 97 ? 10.932 6.684 -10.220 1.00 90.81 97 ILE A C 1
ATOM 762 O O . ILE A 1 97 ? 10.389 7.159 -9.220 1.00 90.81 97 ILE A O 1
ATOM 766 N N . ARG A 1 98 ? 12.158 6.174 -10.155 1.00 87.38 98 ARG A N 1
ATOM 767 C CA . ARG A 1 98 ? 13.020 6.291 -8.983 1.00 87.38 98 ARG A CA 1
ATOM 768 C C . ARG A 1 98 ? 13.404 7.757 -8.743 1.00 87.38 98 ARG A C 1
ATOM 770 O O . ARG A 1 98 ? 13.770 8.463 -9.673 1.00 87.38 98 ARG A O 1
ATOM 777 N N . GLY A 1 99 ? 13.290 8.219 -7.500 1.00 83.50 99 GLY A N 1
ATOM 778 C CA . GLY A 1 99 ? 13.553 9.617 -7.143 1.00 83.50 99 GLY A CA 1
ATOM 779 C C . GLY A 1 99 ? 12.453 10.603 -7.557 1.00 83.50 99 GLY A C 1
ATOM 780 O O . GLY A 1 99 ? 12.702 11.799 -7.590 1.00 83.50 99 GLY A O 1
ATOM 781 N N . CYS A 1 100 ? 11.236 10.137 -7.868 1.00 83.12 100 CYS A N 1
ATOM 782 C CA . CYS A 1 100 ? 10.126 11.022 -8.246 1.00 83.12 100 CYS A CA 1
ATOM 783 C C . CYS A 1 100 ? 9.447 11.737 -7.063 1.00 83.12 100 CYS A C 1
ATOM 785 O O . CYS A 1 100 ? 8.520 12.516 -7.270 1.00 83.12 100 CYS A O 1
ATOM 787 N N . ASN A 1 101 ? 9.824 11.416 -5.824 1.00 80.00 101 ASN A N 1
ATOM 788 C CA . ASN A 1 101 ? 9.266 12.061 -4.640 1.00 80.00 101 ASN A CA 1
ATOM 789 C C . ASN A 1 101 ? 9.874 13.474 -4.511 1.00 80.00 101 ASN A C 1
ATOM 791 O O . ASN A 1 101 ? 11.093 13.581 -4.612 1.00 80.00 101 ASN A O 1
ATOM 795 N N . PRO A 1 102 ? 9.083 14.532 -4.239 1.00 76.00 102 PRO A N 1
ATOM 796 C CA . PRO A 1 102 ? 9.598 15.882 -3.978 1.00 76.00 102 PRO A CA 1
ATOM 797 C C . PRO A 1 102 ? 10.685 15.964 -2.895 1.00 76.00 102 PRO A C 1
ATOM 799 O O . PRO A 1 102 ? 11.479 16.895 -2.893 1.00 76.00 102 PRO A O 1
ATOM 802 N N . LEU A 1 103 ? 10.721 14.996 -1.974 1.00 80.69 103 LEU A N 1
ATOM 803 C CA . LEU A 1 103 ? 11.744 14.876 -0.931 1.00 80.69 103 LEU A CA 1
ATOM 804 C C . LEU A 1 103 ? 13.013 14.134 -1.391 1.00 80.69 103 LEU A C 1
ATOM 806 O O . LEU A 1 103 ? 13.928 13.939 -0.598 1.00 80.69 103 LEU A O 1
ATOM 810 N N . SER A 1 104 ? 13.067 13.656 -2.636 1.00 79.44 104 SER A N 1
ATOM 811 C CA . SER A 1 104 ? 14.264 13.030 -3.207 1.00 79.44 104 SER A CA 1
ATOM 812 C C . SER A 1 104 ? 15.201 14.098 -3.759 1.00 79.44 104 SER A C 1
ATOM 814 O O . SER A 1 104 ? 14.774 14.991 -4.480 1.00 79.44 104 SER A O 1
ATOM 816 N N . GLU A 1 105 ? 16.490 13.969 -3.459 1.00 78.50 105 GLU A N 1
ATOM 817 C CA . GLU A 1 105 ? 17.530 14.912 -3.890 1.00 78.50 105 GLU A CA 1
ATOM 818 C C . GLU A 1 105 ? 17.710 14.951 -5.417 1.00 78.50 105 GLU A C 1
ATOM 820 O O . GLU A 1 105 ? 18.014 15.995 -5.989 1.00 78.50 105 GLU A O 1
ATOM 825 N N . MET A 1 106 ? 17.493 13.821 -6.095 1.00 73.88 106 MET A N 1
ATOM 826 C CA . MET A 1 106 ? 17.600 13.731 -7.547 1.00 73.8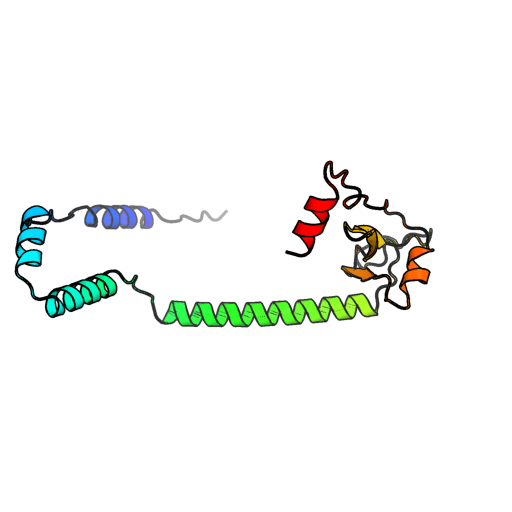8 106 MET A CA 1
ATOM 827 C C . MET A 1 106 ? 16.659 12.656 -8.098 1.00 73.88 106 MET A C 1
ATOM 829 O O . MET A 1 106 ? 16.578 11.548 -7.560 1.00 73.88 106 MET A O 1
ATOM 833 N N . SER A 1 107 ? 15.971 12.975 -9.196 1.00 75.81 107 SER A N 1
ATOM 834 C CA . SER A 1 107 ? 15.302 11.962 -10.018 1.00 75.81 107 SER A CA 1
ATOM 835 C C . SER A 1 107 ? 16.358 11.084 -10.679 1.00 75.81 107 SER A C 1
ATOM 837 O O . SER A 1 107 ? 17.371 11.594 -11.150 1.00 75.81 107 SER A O 1
ATOM 839 N N . ASP A 1 108 ? 16.123 9.776 -10.751 1.00 77.44 108 ASP A N 1
ATOM 840 C CA . ASP A 1 108 ? 17.086 8.855 -11.347 1.00 77.44 108 ASP A CA 1
ATOM 841 C C . ASP A 1 108 ? 17.285 9.196 -12.840 1.00 77.44 108 ASP A C 1
ATOM 843 O O . ASP A 1 108 ? 16.339 9.057 -13.626 1.00 77.44 108 ASP A O 1
ATOM 847 N N . PRO A 1 109 ? 18.491 9.636 -13.257 1.00 78.31 109 PRO A N 1
ATOM 848 C CA . PRO A 1 109 ? 18.752 10.062 -14.631 1.00 78.31 109 PRO A CA 1
ATOM 849 C C . PRO A 1 109 ? 18.638 8.908 -15.633 1.00 78.31 109 PRO A C 1
ATOM 851 O O . PRO A 1 109 ? 18.499 9.137 -16.831 1.00 78.31 109 PRO A O 1
ATOM 854 N N . SER A 1 110 ? 18.667 7.661 -15.156 1.00 82.19 110 SER A N 1
ATOM 855 C CA . SER A 1 110 ? 18.523 6.468 -15.988 1.00 82.19 110 SER A CA 1
ATOM 856 C C . SER A 1 110 ? 17.067 6.046 -16.224 1.00 82.19 110 SER A C 1
ATOM 858 O O . SER A 1 110 ? 16.820 5.082 -16.951 1.00 82.19 110 SER A O 1
ATOM 860 N N . GLY A 1 111 ? 16.094 6.750 -15.631 1.00 83.25 111 GLY A N 1
ATOM 861 C CA . GLY A 1 111 ? 14.666 6.492 -15.842 1.00 83.25 111 GLY A CA 1
ATOM 862 C C . GLY A 1 111 ? 14.180 5.154 -15.275 1.00 83.25 111 GLY A C 1
ATOM 863 O O . GLY A 1 111 ? 13.157 4.632 -15.723 1.00 83.25 111 GLY A O 1
ATOM 864 N N . LEU A 1 112 ? 14.904 4.579 -14.308 1.00 90.38 112 LEU A N 1
ATOM 865 C CA . LEU A 1 112 ? 14.520 3.325 -13.662 1.00 90.38 112 LEU A CA 1
ATOM 866 C C . LEU A 1 112 ? 13.207 3.486 -12.900 1.00 90.38 112 LEU A C 1
ATOM 868 O O . LEU A 1 112 ? 12.986 4.478 -12.206 1.00 90.38 112 LEU A O 1
ATOM 872 N N . THR A 1 113 ? 12.336 2.484 -12.978 1.00 92.56 113 THR A N 1
ATOM 873 C CA . THR A 1 113 ? 11.081 2.507 -12.219 1.00 92.56 113 THR A CA 1
ATOM 874 C C . THR A 1 113 ? 11.336 2.292 -10.731 1.00 92.56 113 THR A C 1
ATOM 876 O O . THR A 1 113 ? 12.190 1.485 -10.356 1.00 92.56 113 THR A O 1
ATOM 879 N N . SER A 1 114 ? 10.512 2.908 -9.887 1.00 91.44 114 SER A N 1
ATOM 880 C CA . SER A 1 114 ? 10.453 2.652 -8.440 1.00 91.44 114 SER A CA 1
ATOM 881 C C . SER A 1 114 ? 9.551 1.469 -8.070 1.00 91.44 114 SER A C 1
ATOM 883 O O . SER A 1 114 ? 9.164 1.301 -6.917 1.00 91.44 114 SER A O 1
ATOM 885 N N . ILE A 1 115 ? 9.180 0.645 -9.048 1.00 93.62 115 ILE A N 1
ATOM 886 C CA . ILE A 1 115 ? 8.240 -0.457 -8.865 1.00 93.62 115 ILE A CA 1
ATOM 887 C C . ILE A 1 115 ? 9.010 -1.704 -8.432 1.00 93.62 115 ILE A C 1
ATOM 889 O O . ILE A 1 115 ? 9.909 -2.177 -9.132 1.00 93.62 115 ILE A O 1
ATOM 893 N N . ALA A 1 116 ? 8.679 -2.220 -7.253 1.00 92.69 116 ALA A N 1
ATOM 894 C CA . ALA A 1 116 ? 9.097 -3.535 -6.794 1.00 92.69 116 ALA A CA 1
ATOM 895 C C . ALA A 1 116 ? 8.097 -4.575 -7.305 1.00 92.69 116 ALA A C 1
ATOM 897 O O . ALA A 1 116 ? 6.894 -4.452 -7.086 1.00 92.69 116 ALA A O 1
ATOM 898 N N . TRP A 1 117 ? 8.587 -5.584 -8.017 1.00 93.81 117 TRP A N 1
ATOM 899 C CA . TRP A 1 117 ? 7.747 -6.660 -8.533 1.00 93.81 117 TRP A CA 1
ATOM 900 C C . TRP A 1 117 ? 7.759 -7.832 -7.553 1.00 93.81 117 TRP A C 1
ATOM 902 O O . TRP A 1 117 ? 8.820 -8.225 -7.069 1.00 93.81 117 TRP A O 1
ATOM 912 N N . HIS A 1 118 ? 6.591 -8.404 -7.284 1.00 91.44 118 HIS A N 1
ATOM 913 C CA . HIS A 1 118 ? 6.393 -9.515 -6.363 1.00 91.44 118 HIS A CA 1
ATOM 914 C C . HIS A 1 118 ? 5.614 -10.621 -7.056 1.00 91.44 118 HIS A C 1
ATOM 916 O O . HIS A 1 118 ? 4.524 -10.381 -7.573 1.00 91.44 118 HIS A O 1
ATOM 922 N N . LYS A 1 119 ? 6.160 -11.835 -7.052 1.00 89.31 119 LYS A N 1
ATOM 923 C CA . LYS A 1 119 ? 5.420 -13.029 -7.457 1.00 89.31 119 LYS A CA 1
ATOM 924 C C . LYS A 1 119 ? 4.647 -13.563 -6.254 1.00 89.31 119 LYS A C 1
ATOM 926 O O . LYS A 1 119 ? 5.250 -13.843 -5.219 1.00 89.31 119 LYS A O 1
ATOM 931 N N . LEU A 1 120 ? 3.330 -13.652 -6.389 1.00 86.38 120 LEU A N 1
ATOM 932 C CA . LEU A 1 120 ? 2.424 -14.193 -5.381 1.00 86.38 120 LEU A CA 1
ATOM 933 C C . LEU A 1 120 ? 2.360 -15.723 -5.470 1.00 86.38 120 LEU A C 1
ATOM 935 O O . LEU A 1 120 ? 2.665 -16.301 -6.515 1.00 86.38 120 LEU A O 1
ATOM 939 N N . ASP A 1 121 ? 1.885 -16.366 -4.402 1.00 83.00 121 ASP A N 1
ATOM 940 C CA . ASP A 1 121 ? 1.672 -17.823 -4.352 1.00 83.00 121 ASP A CA 1
ATOM 941 C C . ASP A 1 121 ? 0.648 -18.307 -5.402 1.00 83.00 121 ASP A C 1
ATOM 943 O O . ASP A 1 121 ? 0.707 -19.443 -5.870 1.00 83.00 121 ASP A O 1
ATOM 947 N N . SER A 1 122 ? -0.266 -17.426 -5.832 1.00 82.00 122 SER A N 1
ATOM 948 C CA . SER A 1 122 ? -1.206 -17.682 -6.933 1.00 82.00 122 SER A CA 1
ATOM 949 C C . SER A 1 122 ? -0.530 -17.790 -8.306 1.00 82.00 122 SER A C 1
ATOM 951 O O . SER A 1 122 ? -1.165 -18.198 -9.277 1.00 82.00 122 SER A O 1
ATOM 953 N N . GLY A 1 123 ? 0.745 -17.406 -8.412 1.00 81.75 123 GLY A N 1
ATOM 954 C CA . GLY A 1 123 ? 1.477 -17.268 -9.668 1.00 81.75 123 GLY A CA 1
ATOM 955 C C . GLY A 1 123 ? 1.297 -15.906 -10.343 1.00 81.75 123 GLY A C 1
ATOM 956 O O . GLY A 1 123 ? 2.037 -15.605 -11.281 1.00 81.75 123 GLY A O 1
ATOM 957 N N . GLU A 1 124 ? 0.379 -15.059 -9.863 1.00 88.00 124 GLU A N 1
ATOM 958 C CA . GLU A 1 124 ? 0.268 -13.680 -10.341 1.00 88.00 124 GLU A CA 1
ATOM 959 C C . GLU A 1 124 ? 1.493 -12.871 -9.903 1.00 88.00 124 GLU A C 1
ATOM 961 O O . GLU A 1 124 ? 1.968 -12.983 -8.773 1.00 88.00 124 GLU A O 1
ATOM 966 N N . VAL A 1 125 ? 2.006 -12.026 -10.798 1.00 91.50 125 VAL A N 1
ATOM 967 C CA . VAL A 1 125 ? 3.065 -11.079 -10.450 1.00 91.50 125 VAL A CA 1
ATOM 968 C C . VAL A 1 125 ? 2.466 -9.687 -10.342 1.00 91.50 125 VAL A C 1
ATOM 970 O O . VAL A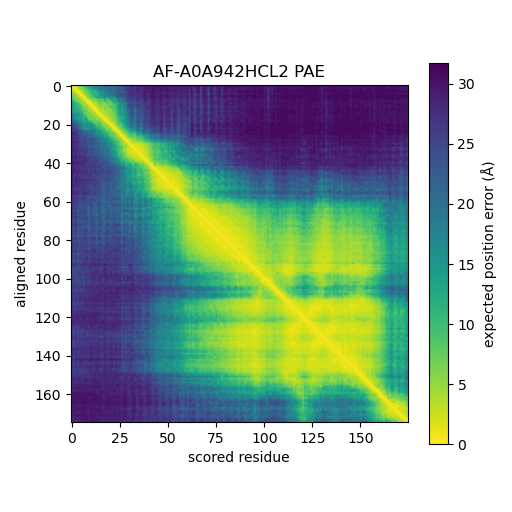 1 125 ? 1.987 -9.145 -11.335 1.00 91.50 125 VAL A O 1
ATOM 973 N N . ILE A 1 126 ? 2.544 -9.087 -9.162 1.00 94.56 126 ILE A N 1
ATOM 974 C CA . ILE A 1 126 ? 2.077 -7.724 -8.908 1.00 94.56 126 ILE A CA 1
ATOM 975 C C . ILE A 1 126 ? 3.262 -6.765 -8.797 1.00 94.56 126 ILE A C 1
ATOM 977 O O . ILE A 1 126 ? 4.344 -7.141 -8.347 1.00 94.56 126 ILE A O 1
ATOM 981 N N . GLY A 1 127 ? 3.074 -5.525 -9.226 1.00 94.06 127 GLY A N 1
ATOM 982 C CA . GLY A 1 127 ? 4.030 -4.440 -9.021 1.00 94.06 127 GLY A CA 1
ATOM 983 C C . GLY A 1 127 ? 3.562 -3.544 -7.887 1.00 94.06 127 GLY A C 1
ATOM 984 O O . GLY A 1 127 ? 2.377 -3.255 -7.790 1.00 94.06 127 GLY A O 1
ATOM 985 N N . ILE A 1 128 ? 4.463 -3.075 -7.034 1.00 93.88 128 ILE A N 1
ATOM 986 C CA . ILE A 1 128 ? 4.152 -2.083 -6.003 1.00 93.88 128 ILE A CA 1
ATOM 987 C C . ILE A 1 128 ? 5.136 -0.931 -6.158 1.00 93.88 128 ILE A C 1
ATOM 989 O O . ILE A 1 128 ? 6.349 -1.118 -6.056 1.00 93.88 128 ILE A O 1
ATOM 993 N N . CYS A 1 129 ? 4.631 0.272 -6.430 1.00 92.00 129 CYS A N 1
ATOM 994 C CA . CYS A 1 129 ? 5.477 1.463 -6.427 1.00 92.00 129 CYS A CA 1
ATOM 995 C C . CYS A 1 129 ? 5.905 1.777 -4.991 1.0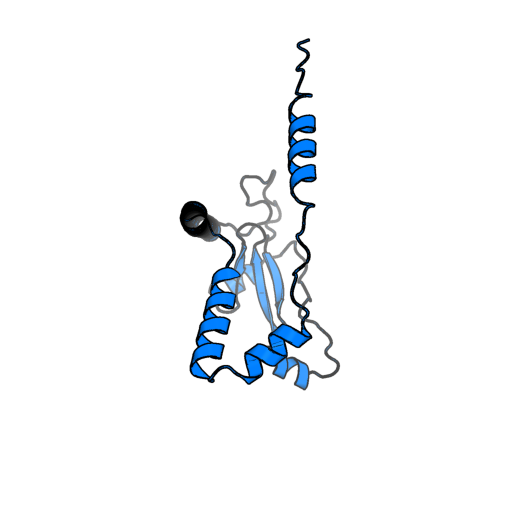0 92.00 129 CYS A C 1
ATOM 997 O O . CYS A 1 129 ? 5.060 1.986 -4.124 1.00 92.00 129 CYS A O 1
ATOM 999 N N . THR A 1 130 ? 7.210 1.862 -4.739 1.00 89.56 130 THR A N 1
ATOM 1000 C CA . THR A 1 130 ? 7.740 2.103 -3.389 1.00 89.56 130 THR A CA 1
ATOM 1001 C C . THR A 1 130 ? 7.483 3.519 -2.866 1.00 89.56 130 THR A C 1
ATOM 1003 O O . THR A 1 130 ? 7.689 3.761 -1.682 1.00 89.56 130 THR A O 1
ATOM 1006 N N . TYR A 1 131 ? 7.019 4.448 -3.715 1.00 88.06 131 TYR A N 1
ATOM 1007 C CA . TYR A 1 131 ? 6.693 5.820 -3.308 1.00 88.06 131 TYR A CA 1
ATOM 1008 C C . TYR A 1 131 ? 5.204 6.041 -3.062 1.00 88.06 131 TYR A C 1
ATOM 1010 O O . TYR A 1 131 ? 4.811 6.383 -1.955 1.00 88.06 131 TYR A O 1
ATOM 1018 N N . CYS A 1 132 ? 4.363 5.863 -4.084 1.00 90.19 132 CYS A N 1
ATOM 1019 C CA . CYS A 1 132 ? 2.925 6.121 -3.956 1.00 90.19 132 CYS A CA 1
ATOM 1020 C C . CYS A 1 132 ? 2.122 4.895 -3.508 1.00 90.19 132 CYS A C 1
ATOM 1022 O O . CYS A 1 132 ? 0.898 4.971 -3.456 1.00 90.19 132 CYS A O 1
ATOM 1024 N N . THR A 1 133 ? 2.788 3.758 -3.275 1.00 91.44 133 THR A N 1
ATOM 1025 C CA . THR A 1 133 ? 2.186 2.478 -2.860 1.00 91.44 133 THR A CA 1
ATOM 1026 C C . THR A 1 133 ? 1.097 1.941 -3.794 1.00 91.44 133 THR A 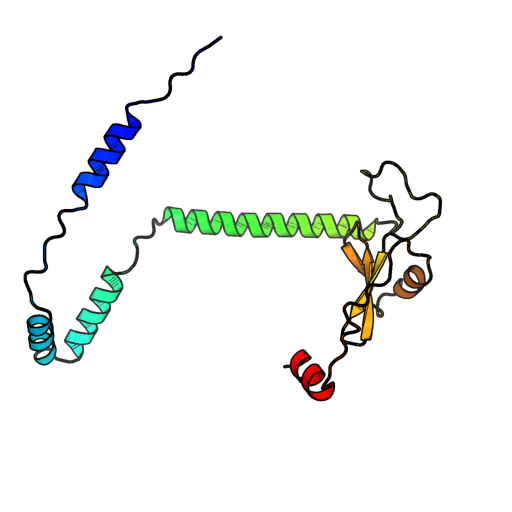C 1
ATOM 1028 O O . THR A 1 133 ? 0.387 0.999 -3.444 1.00 91.44 133 THR A O 1
ATOM 1031 N N . ARG A 1 134 ? 0.986 2.485 -5.019 1.00 93.12 134 ARG A N 1
ATOM 1032 C CA . ARG A 1 134 ? 0.083 1.965 -6.050 1.00 93.12 134 ARG A CA 1
ATOM 1033 C C . ARG A 1 134 ? 0.466 0.528 -6.382 1.00 93.12 134 ARG A C 1
ATOM 1035 O O . ARG A 1 134 ? 1.632 0.242 -6.672 1.00 93.12 134 ARG A O 1
ATOM 1042 N N . VAL A 1 135 ? -0.538 -0.341 -6.358 1.00 94.19 135 VAL A N 1
ATOM 1043 C CA . VAL A 1 135 ? -0.422 -1.738 -6.767 1.00 94.19 135 VAL A CA 1
ATOM 1044 C C . VAL A 1 135 ? -0.807 -1.840 -8.238 1.00 94.19 135 VAL A C 1
ATOM 1046 O O . VAL A 1 135 ? -1.879 -1.381 -8.617 1.00 94.19 135 VAL A O 1
ATOM 1049 N N . PHE A 1 136 ? 0.068 -2.443 -9.031 1.00 94.62 136 PHE A N 1
ATOM 1050 C CA . PHE A 1 136 ? -0.129 -2.779 -10.434 1.00 94.62 136 PHE A CA 1
ATOM 1051 C C . PHE A 1 136 ? -0.440 -4.264 -10.538 1.00 94.62 136 PHE A C 1
ATOM 1053 O O . PHE A 1 136 ? 0.414 -5.111 -10.250 1.00 94.62 136 PHE A O 1
ATOM 1060 N N . LYS A 1 137 ? -1.659 -4.579 -10.949 1.00 94.94 137 LYS A N 1
ATOM 1061 C CA . LYS A 1 137 ? -2.146 -5.941 -11.164 1.00 94.94 137 LYS A CA 1
ATOM 1062 C C . LYS A 1 137 ? -2.193 -6.260 -12.644 1.00 94.94 137 LYS A C 1
ATOM 1064 O O . LYS A 1 137 ? -2.288 -5.361 -13.470 1.00 94.94 137 LYS A O 1
ATOM 1069 N N . SER A 1 138 ? -2.190 -7.545 -12.975 1.00 93.75 138 SER A N 1
ATOM 1070 C CA . SER A 1 138 ? -2.236 -8.003 -14.370 1.00 93.75 138 SER A CA 1
ATOM 1071 C C . SER A 1 138 ? -3.460 -7.494 -15.152 1.00 93.75 138 SER A C 1
ATOM 1073 O O . SER A 1 138 ? -3.393 -7.360 -16.371 1.00 93.75 138 SER A O 1
ATOM 1075 N N . ALA A 1 139 ? -4.549 -7.178 -14.446 1.00 94.31 139 ALA A N 1
ATOM 1076 C CA . ALA A 1 139 ? -5.774 -6.608 -15.002 1.00 94.31 139 ALA A CA 1
ATOM 1077 C C . ALA A 1 139 ? -5.699 -5.096 -15.299 1.00 94.31 139 ALA A C 1
ATOM 1079 O O . ALA A 1 139 ? -6.578 -4.575 -15.986 1.00 94.31 139 ALA A O 1
ATOM 1080 N N . ASP A 1 140 ? -4.692 -4.383 -14.786 1.00 93.19 140 ASP A N 1
ATOM 1081 C CA . ASP A 1 140 ? -4.585 -2.939 -14.979 1.00 93.19 140 ASP A CA 1
ATOM 1082 C C . ASP A 1 140 ? -4.105 -2.616 -16.406 1.00 93.19 140 ASP A C 1
ATOM 1084 O O . ASP A 1 140 ? -3.176 -3.254 -16.913 1.00 93.19 140 ASP A O 1
ATOM 1088 N N . PRO A 1 141 ? -4.676 -1.593 -17.069 1.00 93.81 141 PRO A N 1
ATOM 1089 C CA . PRO A 1 141 ? -4.361 -1.287 -18.466 1.00 93.81 141 PRO A CA 1
ATOM 1090 C C . PRO A 1 141 ? -2.905 -0.844 -18.674 1.00 93.81 141 PRO A C 1
ATOM 1092 O O . PRO A 1 141 ? -2.332 -1.062 -19.739 1.00 93.81 141 PRO A O 1
ATOM 1095 N N . ASP A 1 142 ? -2.282 -0.240 -17.661 1.00 92.81 142 ASP A N 1
ATOM 1096 C CA . ASP A 1 142 ? -0.896 0.227 -17.692 1.00 92.81 142 ASP A CA 1
ATOM 1097 C C . ASP A 1 142 ? 0.111 -0.804 -17.154 1.00 92.81 142 ASP A C 1
ATOM 1099 O O . ASP A 1 142 ? 1.317 -0.548 -17.158 1.00 92.81 142 ASP A O 1
ATOM 1103 N N . TYR A 1 143 ? -0.341 -1.994 -16.749 1.00 94.62 143 TYR A N 1
ATOM 1104 C CA . TYR A 1 143 ? 0.518 -3.034 -16.183 1.00 94.62 143 TYR A CA 1
ATOM 1105 C C . TYR A 1 143 ? 1.684 -3.402 -17.105 1.00 94.62 143 TYR A C 1
ATOM 1107 O O . TYR A 1 143 ? 2.844 -3.380 -16.691 1.00 94.62 143 TYR A O 1
ATOM 1115 N N . GLN A 1 144 ? 1.387 -3.712 -18.372 1.00 93.88 144 GLN A N 1
ATOM 1116 C CA . GLN A 1 144 ? 2.395 -4.152 -19.342 1.00 93.88 144 GLN A CA 1
ATOM 1117 C C . GLN A 1 144 ? 3.405 -3.044 -19.654 1.00 93.88 144 GLN A C 1
ATOM 1119 O O . GLN A 1 144 ? 4.602 -3.308 -19.781 1.00 93.88 144 GLN A O 1
ATOM 1124 N N . LEU A 1 145 ? 2.941 -1.791 -19.712 1.00 93.94 145 LEU A N 1
ATOM 1125 C CA . LEU A 1 145 ? 3.804 -0.628 -19.905 1.00 93.94 145 LEU A CA 1
ATOM 1126 C C . LEU A 1 145 ? 4.859 -0.551 -18.798 1.00 93.94 145 LEU A C 1
ATOM 1128 O O . LEU A 1 145 ? 6.049 -0.414 -19.080 1.00 93.94 145 LEU A O 1
ATOM 1132 N N . TRP A 1 146 ? 4.432 -0.652 -17.540 1.00 93.56 146 TRP A N 1
ATOM 1133 C CA . TRP A 1 146 ? 5.334 -0.558 -16.396 1.00 93.56 146 TRP A CA 1
ATOM 1134 C C . TRP A 1 146 ? 6.195 -1.803 -16.215 1.00 93.56 146 TRP A C 1
ATOM 1136 O O . TRP A 1 146 ? 7.353 -1.683 -15.819 1.00 93.56 146 TRP A O 1
ATOM 1146 N N . ARG A 1 147 ? 5.672 -2.989 -16.540 1.00 92.88 147 ARG A N 1
ATOM 1147 C CA . ARG A 1 147 ? 6.406 -4.254 -16.429 1.00 92.88 147 ARG A CA 1
ATOM 1148 C C . ARG A 1 147 ? 7.587 -4.346 -17.384 1.00 92.88 147 ARG A C 1
ATOM 1150 O O . ARG A 1 147 ? 8.612 -4.920 -17.024 1.00 92.88 147 ARG A O 1
ATOM 1157 N N . ASN A 1 148 ? 7.455 -3.762 -18.569 1.00 92.00 148 ASN A N 1
ATOM 1158 C CA . ASN A 1 148 ? 8.506 -3.781 -19.581 1.00 92.00 148 ASN A CA 1
ATOM 1159 C C . ASN A 1 148 ? 9.585 -2.713 -19.350 1.00 92.00 148 ASN A C 1
ATOM 1161 O O . ASN A 1 148 ? 10.661 -2.787 -19.946 1.00 92.00 148 ASN A O 1
ATOM 1165 N N . LYS A 1 149 ? 9.337 -1.725 -18.482 1.00 91.62 149 LYS A N 1
ATOM 1166 C CA . LYS A 1 149 ? 10.362 -0.750 -18.102 1.00 91.62 149 LYS A CA 1
ATOM 1167 C C . LYS A 1 149 ? 11.387 -1.379 -17.161 1.00 91.62 149 LYS A C 1
ATOM 1169 O O . LYS A 1 149 ? 11.074 -2.211 -16.310 1.00 91.62 149 LYS A O 1
ATOM 1174 N N . LYS A 1 150 ? 12.637 -0.934 -17.288 1.00 89.12 150 LYS A N 1
ATOM 1175 C CA . LYS A 1 150 ? 13.730 -1.393 -16.430 1.00 89.12 150 LYS A CA 1
ATOM 1176 C C . LYS A 1 150 ? 13.482 -0.929 -14.991 1.00 89.12 150 LYS A C 1
ATOM 1178 O O . LYS A 1 150 ? 13.354 0.267 -14.730 1.00 89.12 150 LYS A O 1
ATOM 1183 N N . SER A 1 151 ? 13.435 -1.877 -14.061 1.00 86.38 151 SER A N 1
ATOM 1184 C CA . SER A 1 151 ? 13.354 -1.582 -12.630 1.00 86.38 151 SER A CA 1
ATOM 1185 C C . SER A 1 151 ? 14.738 -1.623 -11.992 1.00 86.38 151 SER A C 1
ATOM 1187 O O . SER A 1 151 ? 15.567 -2.465 -12.336 1.00 86.38 151 SER A O 1
ATOM 1189 N N . GLY A 1 152 ? 14.985 -0.703 -11.056 1.00 79.25 152 GLY A N 1
ATOM 1190 C CA . GLY A 1 152 ? 16.152 -0.764 -10.170 1.00 79.25 152 GLY A CA 1
ATOM 1191 C C . GLY A 1 152 ? 15.985 -1.783 -9.037 1.00 79.25 152 GLY A C 1
ATOM 1192 O O . GLY A 1 152 ? 16.959 -2.125 -8.371 1.00 79.25 152 GLY A O 1
ATOM 1193 N N . ASN A 1 153 ? 14.764 -2.282 -8.827 1.00 84.69 153 ASN A N 1
ATOM 1194 C CA . ASN A 1 153 ? 14.443 -3.244 -7.783 1.00 84.69 153 ASN A CA 1
ATOM 1195 C C . ASN A 1 153 ? 14.540 -4.677 -8.318 1.00 84.69 153 ASN A C 1
ATOM 1197 O O . ASN A 1 153 ? 14.156 -4.967 -9.452 1.00 84.69 153 ASN A O 1
ATOM 1201 N N . ARG A 1 154 ? 15.016 -5.597 -7.475 1.00 81.88 154 ARG A N 1
ATOM 1202 C CA . ARG A 1 154 ? 14.999 -7.033 -7.783 1.00 81.88 154 ARG A CA 1
ATOM 1203 C C . ARG A 1 154 ? 13.574 -7.579 -7.664 1.00 81.88 154 ARG A C 1
ATOM 1205 O O . ARG A 1 154 ? 12.809 -7.131 -6.813 1.00 81.88 154 ARG A O 1
ATOM 1212 N N . LEU A 1 155 ? 13.239 -8.561 -8.503 1.00 82.62 155 LEU A N 1
ATOM 1213 C CA . LEU A 1 155 ? 11.988 -9.310 -8.386 1.00 82.62 155 LEU A CA 1
ATOM 1214 C C . LEU A 1 155 ? 11.995 -10.077 -7.059 1.00 82.62 155 LEU A C 1
ATOM 1216 O O . LEU A 1 155 ? 12.906 -10.861 -6.793 1.00 82.62 155 LEU A O 1
ATOM 1220 N N . SER A 1 156 ? 10.985 -9.847 -6.229 1.00 79.00 156 SER A N 1
ATOM 1221 C CA . SER A 1 156 ? 10.769 -10.626 -5.018 1.00 79.00 156 SER A CA 1
ATOM 1222 C C . SER A 1 156 ? 10.201 -11.995 -5.388 1.00 79.00 156 SER A C 1
ATOM 1224 O O . SER A 1 156 ? 9.127 -12.094 -5.987 1.00 79.00 156 SER A O 1
ATOM 1226 N N . ALA A 1 157 ? 10.929 -13.041 -5.001 1.00 71.56 157 ALA A N 1
ATOM 1227 C CA . ALA A 1 157 ? 10.557 -14.445 -5.166 1.00 71.56 157 ALA A CA 1
ATOM 1228 C C . ALA A 1 157 ? 9.854 -15.011 -3.915 1.00 71.56 157 ALA A C 1
ATOM 1230 O O . ALA A 1 157 ? 9.917 -16.204 -3.650 1.00 71.56 157 ALA A O 1
ATOM 1231 N N . ALA A 1 158 ? 9.198 -14.165 -3.110 1.00 66.75 158 ALA A N 1
ATOM 1232 C CA . ALA A 1 158 ? 8.549 -14.601 -1.869 1.00 66.75 158 ALA A CA 1
ATOM 1233 C C . ALA A 1 158 ? 7.441 -15.657 -2.083 1.00 66.75 158 ALA A C 1
ATOM 1235 O O . ALA A 1 158 ? 7.136 -16.397 -1.146 1.00 66.75 158 ALA A O 1
ATOM 1236 N N . GLY A 1 159 ? 6.869 -15.718 -3.294 1.00 62.44 159 GLY A N 1
ATOM 1237 C CA . GLY A 1 159 ? 5.923 -16.750 -3.728 1.00 62.44 159 GLY A CA 1
ATOM 1238 C C . GLY A 1 159 ? 6.554 -17.978 -4.397 1.00 62.44 159 GLY A C 1
ATOM 1239 O O . GLY A 1 159 ? 5.843 -18.928 -4.710 1.00 62.44 159 GLY A O 1
ATOM 1240 N N . ASP A 1 160 ? 7.876 -18.015 -4.604 1.00 67.12 160 ASP A N 1
ATOM 1241 C CA . ASP A 1 160 ? 8.586 -19.241 -5.003 1.00 67.12 160 ASP A CA 1
ATOM 1242 C C . ASP A 1 160 ? 8.901 -20.077 -3.755 1.00 67.12 160 ASP A C 1
ATOM 1244 O O . ASP A 1 160 ? 10.051 -20.367 -3.426 1.00 67.12 160 ASP A O 1
ATOM 1248 N N . ARG A 1 161 ? 7.852 -20.436 -3.013 1.00 68.25 161 ARG A N 1
ATOM 1249 C CA . ARG A 1 161 ? 7.959 -21.368 -1.892 1.00 68.25 161 ARG A CA 1
ATOM 1250 C C . ARG A 1 161 ? 7.954 -22.784 -2.441 1.00 68.25 161 ARG A C 1
ATOM 1252 O O . ARG A 1 161 ? 7.032 -23.194 -3.150 1.00 68.25 161 ARG A O 1
ATOM 1259 N N . GLU A 1 162 ? 8.988 -23.544 -2.112 1.00 66.38 162 GLU A N 1
ATOM 1260 C CA . GLU A 1 162 ? 9.025 -24.966 -2.419 1.00 66.38 162 GLU A CA 1
ATOM 1261 C C . GLU A 1 162 ? 8.137 -25.704 -1.413 1.00 66.38 162 GLU A C 1
ATOM 1263 O O . GLU A 1 162 ? 8.516 -25.955 -0.272 1.00 66.38 162 GLU A O 1
ATOM 1268 N N . PHE A 1 163 ? 6.899 -25.985 -1.816 1.00 68.56 163 PHE A N 1
ATOM 1269 C CA . PHE A 1 163 ? 5.993 -26.814 -1.029 1.00 68.56 163 PHE A CA 1
ATOM 1270 C C . PHE A 1 163 ? 6.281 -28.288 -1.319 1.00 68.56 163 PHE A C 1
ATOM 1272 O O . PHE A 1 163 ? 6.142 -28.732 -2.462 1.00 68.56 163 PHE A O 1
ATOM 1279 N N . THR A 1 164 ? 6.642 -29.044 -0.281 1.00 76.38 164 THR A N 1
ATOM 1280 C CA . THR A 1 164 ? 6.810 -30.506 -0.328 1.00 76.38 164 THR A CA 1
ATOM 1281 C C . THR A 1 164 ? 5.521 -31.223 -0.735 1.00 76.38 164 THR A C 1
ATOM 1283 O O . THR A 1 164 ? 5.579 -32.189 -1.489 1.00 76.38 164 THR A O 1
ATOM 1286 N N . ASP A 1 165 ? 4.359 -30.712 -0.317 1.00 74.31 165 ASP A N 1
ATOM 1287 C CA . ASP A 1 165 ? 3.041 -31.144 -0.792 1.00 74.31 165 ASP A CA 1
ATOM 1288 C C . ASP A 1 165 ? 2.272 -29.958 -1.400 1.00 74.31 165 ASP A C 1
ATOM 1290 O O . ASP A 1 165 ? 1.701 -29.111 -0.706 1.00 74.31 165 ASP A O 1
ATOM 1294 N N . ARG A 1 166 ? 2.260 -29.891 -2.736 1.00 66.19 166 ARG A N 1
ATOM 1295 C CA . ARG A 1 166 ? 1.590 -28.820 -3.492 1.00 66.19 166 ARG A CA 1
ATOM 1296 C C . ARG A 1 166 ? 0.062 -28.880 -3.408 1.00 66.19 166 ARG A C 1
ATOM 1298 O O . ARG A 1 166 ? -0.578 -27.852 -3.633 1.00 66.19 166 ARG A O 1
ATOM 1305 N N . ALA A 1 167 ? -0.530 -30.047 -3.141 1.00 70.19 167 ALA A N 1
ATOM 1306 C CA . ALA A 1 167 ? -1.982 -30.211 -3.117 1.00 70.19 167 ALA A CA 1
ATOM 1307 C C . ALA A 1 167 ? -2.571 -29.646 -1.818 1.00 70.19 167 ALA A C 1
ATOM 1309 O O . ALA A 1 167 ? -3.498 -28.835 -1.868 1.00 70.19 167 ALA A O 1
ATOM 1310 N N . ALA A 1 168 ? -1.967 -29.984 -0.676 1.00 73.56 168 ALA A N 1
ATOM 1311 C CA . ALA A 1 168 ? -2.360 -29.453 0.628 1.00 73.56 168 ALA A CA 1
ATOM 1312 C C . ALA A 1 168 ? -2.166 -27.929 0.719 1.00 73.56 168 ALA A C 1
ATOM 1314 O O . ALA A 1 168 ? -3.057 -27.214 1.177 1.00 73.56 168 ALA A O 1
ATOM 1315 N N . ALA A 1 169 ? -1.038 -27.415 0.213 1.00 68.25 169 ALA A N 1
ATOM 1316 C CA . ALA A 1 169 ? -0.745 -25.981 0.222 1.00 68.25 169 ALA A CA 1
ATOM 1317 C C . ALA A 1 169 ? -1.767 -25.163 -0.584 1.00 68.25 169 ALA A C 1
ATOM 1319 O O . ALA A 1 169 ? -2.189 -24.097 -0.145 1.00 68.25 169 ALA A O 1
ATOM 1320 N N . ARG A 1 170 ? -2.213 -25.670 -1.742 1.00 65.81 170 ARG A N 1
ATOM 1321 C CA . ARG A 1 170 ? -3.269 -25.014 -2.526 1.00 65.81 170 ARG A CA 1
ATOM 1322 C C . ARG A 1 170 ? -4.612 -25.046 -1.809 1.00 65.81 170 ARG A C 1
ATOM 1324 O O . ARG A 1 170 ? -5.279 -24.025 -1.798 1.00 65.81 170 ARG A O 1
ATOM 1331 N N . ALA A 1 171 ? -4.999 -26.165 -1.199 1.00 70.50 171 ALA A N 1
ATOM 1332 C CA . ALA A 1 171 ? -6.270 -26.257 -0.480 1.00 70.50 171 ALA A CA 1
ATOM 1333 C C . ALA A 1 171 ? -6.354 -25.267 0.699 1.00 70.50 171 ALA A C 1
ATOM 1335 O O . ALA A 1 171 ? -7.394 -24.651 0.898 1.00 70.50 171 ALA A O 1
ATOM 1336 N N . ALA A 1 172 ? -5.249 -25.050 1.421 1.00 67.69 172 ALA A N 1
ATOM 1337 C CA . ALA A 1 172 ? -5.189 -24.127 2.558 1.00 67.69 172 ALA A CA 1
ATOM 1338 C C . ALA A 1 172 ? -5.295 -22.635 2.184 1.00 67.69 172 ALA A C 1
ATOM 1340 O O . ALA A 1 172 ? -5.652 -21.826 3.029 1.00 67.69 172 ALA A O 1
ATOM 1341 N N . VAL A 1 173 ? -4.978 -22.250 0.942 1.00 63.69 173 VAL A N 1
ATOM 1342 C CA . VAL A 1 173 ? -5.078 -20.846 0.485 1.00 63.69 173 VAL A CA 1
ATOM 1343 C C . VAL A 1 173 ? -6.529 -20.432 0.207 1.00 63.69 173 VAL A C 1
ATOM 1345 O O . VAL A 1 173 ? -6.840 -19.243 0.231 1.00 63.69 173 VAL A O 1
ATOM 1348 N N . TRP A 1 174 ? -7.407 -21.399 -0.067 1.00 53.50 174 TRP A N 1
ATOM 1349 C CA . TRP A 1 174 ? -8.811 -21.168 -0.432 1.00 53.50 174 TRP A CA 1
ATOM 1350 C C . TRP A 1 174 ? -9.811 -21.628 0.642 1.00 53.50 174 TRP A C 1
ATOM 1352 O O . TRP A 1 174 ? -11.016 -21.545 0.403 1.00 53.50 174 TRP A O 1
ATOM 1362 N N . ALA A 1 175 ? -9.320 -22.126 1.780 1.00 51.06 175 ALA A N 1
ATOM 1363 C CA . ALA A 1 175 ? -10.105 -22.474 2.966 1.00 51.06 175 ALA A CA 1
ATOM 1364 C C . ALA A 1 175 ? -10.177 -21.282 3.929 1.00 51.06 175 ALA A C 1
ATOM 1366 O O . ALA A 1 175 ? -11.258 -21.090 4.528 1.00 51.06 175 ALA A O 1
#

pLDDT: mean 77.24, std 15.88, range [40.53, 96.38]

Foldseek 3Di:
DDDDDDDPVVVVVVVVVVVPPPPPDDPPDDPVNVVVVVVVDDPVVVVVVVVVVVVVPDPDDDPVNVVVVVVVVVVVVVVVVVVVVVLVVCVVPQPQFDQSDPPRPDTDPVRAGQWAWEQALVRWIWTARPPSRDIRGPPDPCNVVNVPGHHPYDHHPVNVDDDPDPVVVVVVVVD

Nearest PDB structures (foldseek):
  2mw9-assembly1_A  TM=7.679E-01  e=6.848E+00  Homo sapiens
  2ysi-assembly1_A  TM=6.043E-01  e=4.334E+00  Mus musculus

Mean predicted aligned error: 16.65 Å

Solvent-accessible surface area (backbone atoms only — not comparable to full-atom values): 10638 Å² total; per-residue (Å²): 140,84,85,84,84,80,73,81,71,59,62,62,53,52,57,60,57,63,69,66,72,74,77,72,76,76,74,96,64,55,76,68,57,56,51,60,52,54,79,72,49,54,72,76,52,52,52,53,51,52,52,50,54,56,59,71,65,54,77,90,72,59,71,65,57,56,53,50,51,51,52,52,52,51,51,52,54,50,50,52,50,54,50,52,53,50,43,50,58,43,40,79,68,52,82,55,34,32,39,66,50,92,89,40,96,54,57,45,89,82,63,29,27,32,36,37,37,36,37,38,78,86,69,52,60,35,33,34,26,76,82,51,63,45,74,37,40,84,86,42,93,60,31,65,65,59,68,73,46,61,49,79,48,70,73,40,61,83,32,74,65,87,60,94,53,62,67,63,57,55,54,63,77,78,108

Secondary structure (DSSP, 8-state):
-------THHHHHHHHHHTTTT--PPPSS-HHHHHHHHTTS-HHHHHHHHHHHHHHTSPP--HHHHHHHHHHHHHHHHHHHHHHHHHHHHHHT---BTT-STTSSS--TT--B-EEEEE-TTS-EEEEETTT--EE-TTSTTHHHHHHSPBSSPPB-TT----S-HHHHHHHH--